Protein AF-A0A970N650-F1 (afdb_monomer_lite)

Structure (mmCIF, N/CA/C/O backbone):
data_AF-A0A970N650-F1
#
_entry.id   AF-A0A970N650-F1
#
loop_
_atom_site.group_PDB
_atom_site.id
_atom_site.type_symbol
_atom_site.label_atom_id
_atom_site.label_alt_id
_atom_site.label_comp_id
_atom_site.label_asym_id
_atom_site.label_entity_id
_atom_site.label_seq_id
_atom_site.pdbx_PDB_ins_code
_atom_site.Cartn_x
_atom_site.Cartn_y
_atom_site.Cartn_z
_atom_site.occupancy
_atom_site.B_iso_or_equiv
_atom_site.auth_seq_id
_atom_site.auth_comp_id
_atom_site.auth_asym_id
_atom_site.auth_atom_id
_atom_site.pdbx_PDB_model_num
ATOM 1 N N . MET A 1 1 ? -55.707 3.084 18.933 1.00 37.06 1 MET A N 1
ATOM 2 C CA . MET A 1 1 ? -54.525 2.793 19.770 1.00 37.06 1 MET A CA 1
ATOM 3 C C . MET A 1 1 ? -53.332 3.483 19.132 1.00 3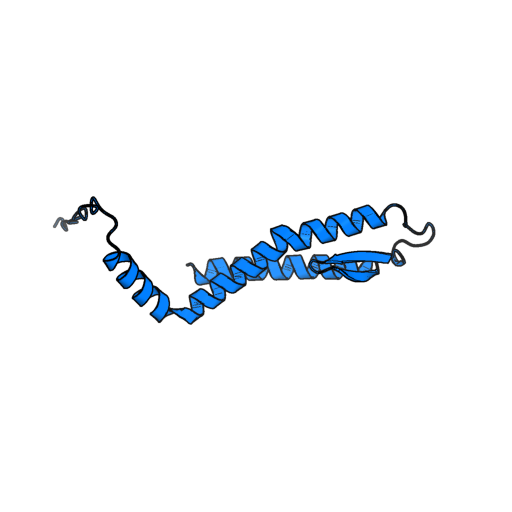7.06 1 MET A C 1
ATOM 5 O O . MET A 1 1 ? -52.736 2.934 18.218 1.00 37.06 1 MET A O 1
ATOM 9 N N . ALA A 1 2 ? -53.082 4.733 19.520 1.00 36.94 2 ALA A N 1
ATOM 10 C CA . ALA A 1 2 ? -51.941 5.507 19.048 1.00 36.94 2 ALA A CA 1
ATOM 11 C C . ALA A 1 2 ? -50.800 5.306 20.051 1.00 36.94 2 ALA A C 1
ATOM 13 O O . ALA A 1 2 ? -50.931 5.667 21.219 1.00 36.94 2 ALA A O 1
ATOM 14 N N . HIS A 1 3 ? -49.723 4.658 19.612 1.00 40.16 3 HIS A N 1
ATOM 15 C CA . HIS A 1 3 ? -48.488 4.571 20.379 1.00 40.16 3 HIS A CA 1
ATOM 16 C C . HIS A 1 3 ? -47.839 5.960 20.351 1.00 40.16 3 HIS A C 1
ATOM 18 O O . HIS A 1 3 ? -47.445 6.441 19.290 1.00 40.16 3 HIS A O 1
ATOM 24 N N . ASN A 1 4 ? -47.777 6.622 21.505 1.00 42.97 4 ASN A N 1
ATOM 25 C CA . ASN A 1 4 ? -47.083 7.894 21.667 1.00 42.97 4 ASN A CA 1
ATOM 26 C C . ASN A 1 4 ? -45.582 7.679 21.427 1.00 42.97 4 ASN A C 1
ATOM 28 O O . ASN A 1 4 ? -44.888 7.133 22.284 1.00 42.97 4 ASN A O 1
ATOM 32 N N . PHE A 1 5 ? -45.077 8.114 20.273 1.00 46.97 5 PHE A N 1
ATOM 33 C CA . PHE A 1 5 ? -43.655 8.384 20.091 1.00 46.97 5 PHE A CA 1
ATOM 34 C C . PHE A 1 5 ? -43.321 9.647 20.881 1.00 46.97 5 PHE A C 1
ATOM 36 O O . PHE A 1 5 ? -43.442 10.764 20.384 1.00 46.97 5 PHE A O 1
ATOM 43 N N . VAL A 1 6 ? -42.930 9.468 22.139 1.00 46.22 6 VAL A N 1
ATOM 44 C CA . VAL A 1 6 ? -42.267 10.519 22.907 1.00 46.22 6 VAL A CA 1
ATOM 45 C C . VAL A 1 6 ? -40.844 10.623 22.358 1.00 46.22 6 VAL A C 1
ATOM 47 O O . VAL A 1 6 ? -39.917 9.992 22.854 1.00 46.22 6 VAL A O 1
ATOM 50 N N . PHE A 1 7 ? -40.686 11.380 21.271 1.00 49.47 7 PHE A N 1
ATOM 51 C CA . PHE A 1 7 ? -39.410 12.012 20.957 1.00 49.47 7 PHE A CA 1
ATOM 52 C C . PHE A 1 7 ? -39.195 13.084 22.028 1.00 49.47 7 PHE A C 1
ATOM 54 O O . PHE A 1 7 ? -39.582 14.238 21.865 1.00 49.47 7 PHE A O 1
ATOM 61 N N . GLU A 1 8 ? -38.640 12.683 23.172 1.00 55.09 8 GLU A N 1
ATOM 62 C CA . GLU A 1 8 ? -37.942 13.625 24.038 1.00 55.09 8 GLU A CA 1
ATOM 63 C C . GLU A 1 8 ? -36.767 14.155 23.211 1.00 55.09 8 GLU A C 1
ATOM 65 O O . GLU A 1 8 ? -35.746 13.487 23.065 1.00 55.09 8 GLU A O 1
ATOM 70 N N . GLU A 1 9 ? -36.937 15.330 22.598 1.00 50.12 9 GLU A N 1
ATOM 71 C CA . GLU A 1 9 ? -35.810 16.118 22.108 1.00 50.12 9 GLU A CA 1
ATOM 72 C C . GLU A 1 9 ? -34.856 16.307 23.291 1.00 50.12 9 GLU A C 1
ATOM 74 O O . GLU A 1 9 ? -35.097 17.122 24.188 1.00 50.12 9 GLU A O 1
ATOM 79 N N . GLU A 1 10 ? -33.790 15.503 23.342 1.00 51.41 10 GLU A N 1
ATOM 80 C CA . GLU A 1 10 ? -32.720 15.691 24.310 1.00 51.41 10 GLU A CA 1
ATOM 81 C C . GLU A 1 10 ? -32.250 17.141 24.180 1.00 51.41 10 GLU A C 1
ATOM 83 O O . GLU A 1 10 ? -31.734 17.546 23.136 1.00 51.41 10 GLU A O 1
ATOM 88 N N . LYS A 1 11 ? -32.447 17.941 25.239 1.00 58.28 11 LYS A N 1
ATOM 89 C CA . LYS A 1 11 ? -31.926 19.309 25.323 1.00 58.28 11 LYS A CA 1
ATOM 90 C C . LYS A 1 11 ? -30.443 19.271 24.977 1.00 58.28 11 LYS A C 1
ATOM 92 O O . LYS A 1 11 ? -29.632 18.853 25.806 1.00 58.28 11 LYS A O 1
ATOM 97 N N . LEU A 1 12 ? -30.102 19.717 23.768 1.00 57.66 12 LEU A N 1
ATOM 98 C CA . LEU A 1 12 ? -28.722 19.802 23.314 1.00 57.66 12 LEU A CA 1
ATOM 99 C C . LEU A 1 12 ? -27.957 20.648 24.340 1.00 57.66 12 LEU A C 1
ATOM 101 O O . LEU A 1 12 ? -28.306 21.813 24.561 1.00 57.66 12 LEU A O 1
ATOM 105 N N . PRO A 1 13 ? -26.970 20.072 25.044 1.00 57.53 13 PRO A N 1
ATOM 106 C CA . PRO A 1 13 ? -26.273 20.790 26.091 1.00 57.53 13 PRO A CA 1
ATOM 107 C C . PRO A 1 13 ? -25.568 21.998 25.471 1.00 57.53 13 PRO A C 1
ATOM 109 O O . PRO A 1 13 ? -24.769 21.866 24.550 1.00 57.53 13 PRO A O 1
ATOM 112 N N . THR A 1 14 ? -25.832 23.186 26.011 1.00 65.06 14 THR A N 1
ATOM 113 C CA . THR A 1 14 ? -25.281 24.471 25.543 1.00 65.06 14 THR A CA 1
ATOM 114 C C . THR A 1 14 ? -23.765 24.610 25.749 1.00 65.06 14 THR A C 1
ATOM 116 O O . THR A 1 14 ? -23.177 25.628 25.391 1.00 65.06 14 THR A O 1
ATOM 119 N N . LYS A 1 15 ? -23.110 23.596 26.331 1.00 67.81 15 LYS A N 1
ATOM 120 C CA . LYS A 1 15 ? -21.663 23.511 26.565 1.00 67.81 15 LYS A CA 1
ATOM 121 C C . LYS A 1 15 ? -21.170 22.098 26.251 1.00 67.81 15 LYS A C 1
ATOM 123 O O . LYS A 1 15 ? -21.871 21.125 26.524 1.00 67.81 15 LYS A O 1
ATOM 128 N N . TYR A 1 16 ? -19.942 21.989 25.740 1.00 62.19 16 TYR A N 1
ATOM 129 C CA . TYR A 1 16 ? -19.273 20.714 25.456 1.00 62.19 16 TYR A CA 1
ATOM 130 C C . TYR A 1 16 ? -19.319 19.770 26.668 1.00 62.19 16 TYR A C 1
ATOM 132 O O . TYR A 1 16 ? -18.657 19.994 27.682 1.00 62.19 16 TYR A O 1
ATOM 140 N N . ASN A 1 17 ? -20.105 18.696 26.564 1.00 72.62 17 ASN A N 1
ATOM 141 C CA . ASN A 1 17 ? -20.263 17.715 27.630 1.00 72.62 17 ASN A CA 1
ATOM 142 C C . ASN A 1 17 ? -19.400 16.475 27.358 1.00 72.62 17 ASN A C 1
ATOM 144 O O . ASN A 1 17 ? -19.842 15.495 26.757 1.00 72.62 17 ASN A O 1
ATOM 148 N N . PHE A 1 18 ? -18.162 16.493 27.851 1.00 78.25 18 PHE A N 1
ATOM 149 C CA . PHE A 1 18 ? -17.214 15.376 27.729 1.00 78.25 18 PHE A CA 1
ATOM 150 C C . PHE A 1 18 ? -17.710 14.052 28.346 1.00 78.25 18 PHE A C 1
ATOM 152 O O . PHE A 1 18 ? -17.195 12.984 28.010 1.00 78.25 18 PHE A O 1
ATOM 159 N N . LYS A 1 19 ? -18.740 14.067 29.211 1.00 77.62 19 LYS A N 1
ATOM 160 C CA . LYS A 1 19 ? -19.332 12.826 29.745 1.00 77.62 19 LYS A CA 1
ATOM 161 C C . LYS A 1 19 ? -20.022 11.993 28.662 1.00 77.62 19 LYS A C 1
ATOM 163 O O . LYS A 1 19 ? -20.038 10.768 28.780 1.00 77.6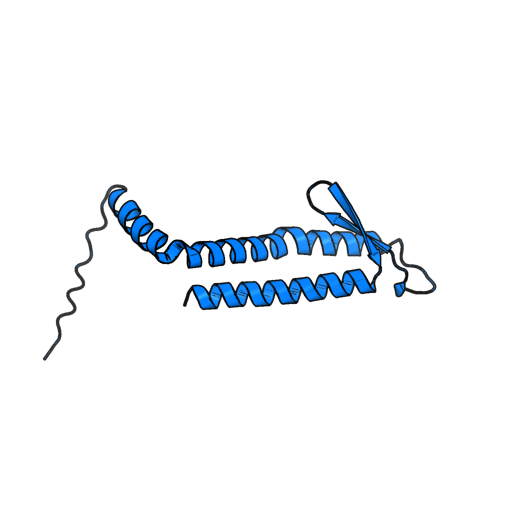2 19 LYS A O 1
ATOM 168 N N . VAL A 1 20 ? -20.561 12.629 27.619 1.00 78.25 20 VAL A N 1
ATOM 169 C CA . VAL A 1 20 ? -21.178 11.934 26.476 1.00 78.25 20 VAL A CA 1
ATOM 170 C C . VAL A 1 20 ? -20.105 11.186 25.684 1.00 78.25 20 VAL A C 1
ATOM 172 O O . VAL A 1 20 ? -20.233 9.985 25.461 1.00 78.25 20 VAL A O 1
ATOM 175 N N . TRP A 1 21 ? -18.978 11.846 25.399 1.00 81.19 21 TRP A N 1
ATOM 176 C CA . TRP A 1 21 ? -17.818 11.238 24.740 1.00 81.19 21 TRP A CA 1
ATOM 177 C C . TRP A 1 21 ? -17.280 10.013 25.479 1.00 81.19 21 TRP A C 1
ATOM 179 O O . TRP A 1 21 ? -16.993 9.000 24.850 1.00 81.19 21 TRP A O 1
ATOM 189 N N . LYS A 1 22 ? -17.213 10.051 26.816 1.00 83.31 22 LYS A N 1
ATOM 190 C CA . LYS A 1 22 ? -16.787 8.890 27.615 1.00 83.31 22 LYS A CA 1
ATOM 191 C C . LYS A 1 22 ? -17.731 7.690 27.467 1.00 83.31 22 LYS A C 1
ATOM 193 O O . LYS A 1 22 ? -17.263 6.553 27.439 1.00 83.31 22 LYS A O 1
ATOM 198 N N . LYS A 1 23 ? -19.049 7.921 27.389 1.00 80.62 23 LYS A N 1
ATOM 199 C CA . LYS A 1 23 ? -20.027 6.845 27.155 1.00 80.62 23 LYS A CA 1
ATOM 200 C C . LYS A 1 23 ? -19.839 6.239 25.766 1.00 80.62 23 LYS A C 1
ATOM 202 O O . LYS A 1 23 ? -19.742 5.021 25.675 1.00 80.62 23 LYS A O 1
ATOM 207 N N . ILE A 1 24 ? -19.708 7.077 24.735 1.00 81.94 24 ILE A N 1
ATOM 208 C CA . ILE A 1 24 ? -19.449 6.641 23.355 1.00 81.94 24 ILE A CA 1
ATOM 209 C C . ILE A 1 24 ? -18.168 5.804 23.306 1.00 81.94 24 ILE A C 1
ATOM 211 O O . ILE A 1 24 ? -18.224 4.643 22.921 1.00 81.94 24 ILE A O 1
ATOM 215 N N . PHE A 1 25 ? -17.053 6.319 23.835 1.00 84.88 25 PHE A N 1
ATOM 216 C CA . PHE A 1 25 ? -15.777 5.599 23.868 1.00 84.88 25 PHE A CA 1
ATOM 217 C C . PHE A 1 25 ? -15.870 4.224 24.530 1.00 84.88 25 PHE A C 1
ATOM 219 O O . PHE A 1 25 ? -15.254 3.281 24.048 1.00 84.88 25 PHE A O 1
ATOM 226 N N . LYS A 1 26 ? -16.639 4.084 25.618 1.00 86.12 26 LYS A N 1
ATOM 227 C CA . LYS A 1 26 ? -16.818 2.794 26.297 1.00 86.12 26 LYS A CA 1
ATOM 228 C C . LYS A 1 26 ? -17.548 1.774 25.414 1.00 86.12 26 LYS A C 1
ATOM 230 O O . LYS A 1 26 ? -17.137 0.619 25.375 1.00 86.12 26 LYS A O 1
ATOM 235 N N . TYR A 1 27 ? -18.602 2.191 24.712 1.00 81.31 27 TYR A N 1
ATOM 236 C CA . TYR A 1 27 ? -19.322 1.330 23.764 1.00 81.31 27 TYR A CA 1
ATOM 237 C C . TYR A 1 27 ? -18.466 0.981 22.546 1.00 81.31 27 TYR A C 1
ATOM 239 O O . TYR A 1 27 ? -18.437 -0.167 22.109 1.00 81.31 27 TYR A O 1
ATOM 247 N N . THR A 1 28 ? -17.723 1.958 22.037 1.00 81.25 28 THR A N 1
ATOM 248 C CA . THR A 1 28 ? -16.810 1.798 20.909 1.00 81.25 28 THR A CA 1
ATOM 249 C C . THR A 1 28 ? -15.674 0.824 21.257 1.00 81.25 28 THR A C 1
ATOM 251 O O . THR A 1 28 ? -15.438 -0.129 20.520 1.00 81.25 28 THR A O 1
ATOM 254 N N . LEU A 1 29 ? -15.047 0.964 22.431 1.00 84.88 29 LEU A N 1
ATOM 255 C CA . LEU A 1 29 ? -14.003 0.051 22.921 1.00 84.88 29 LEU A CA 1
ATOM 256 C C . LEU A 1 29 ? -14.502 -1.371 23.203 1.00 84.88 29 LEU A C 1
ATOM 258 O O . LEU A 1 29 ? -13.720 -2.307 23.087 1.00 84.88 29 LEU A O 1
ATOM 262 N N . ALA A 1 30 ? -15.779 -1.569 23.543 1.00 85.75 30 ALA A N 1
ATOM 263 C CA . ALA A 1 30 ? -16.328 -2.920 23.686 1.00 85.75 30 ALA A CA 1
ATOM 264 C C . ALA A 1 30 ? -16.267 -3.711 22.362 1.00 85.75 30 ALA A C 1
ATOM 266 O O . ALA A 1 30 ? -16.110 -4.927 22.380 1.00 85.75 30 ALA A O 1
ATOM 267 N N . ASN A 1 31 ? -16.306 -3.006 21.227 1.00 86.69 31 ASN A N 1
ATOM 268 C CA . ASN A 1 31 ? -16.224 -3.548 19.871 1.00 86.69 31 ASN A CA 1
ATOM 269 C C . ASN A 1 31 ? -14.890 -3.194 19.185 1.00 86.69 31 ASN A C 1
ATOM 271 O O . ASN A 1 31 ? -14.823 -3.048 17.964 1.00 86.69 31 ASN A O 1
ATOM 275 N N . TRP A 1 32 ? -13.811 -3.058 19.964 1.00 86.94 32 TRP A N 1
ATOM 276 C CA . TRP A 1 32 ? -12.501 -2.634 19.462 1.00 86.94 32 TRP A CA 1
ATOM 277 C C . TRP A 1 32 ? -11.938 -3.441 18.272 1.00 86.94 32 TRP A C 1
ATOM 279 O O . TRP A 1 32 ? -11.250 -2.818 17.460 1.00 86.94 32 TRP A O 1
ATOM 289 N N . PRO A 1 33 ? -12.216 -4.752 18.073 1.00 89.88 33 PRO A N 1
ATOM 290 C CA . PRO A 1 33 ? -11.694 -5.462 16.905 1.00 89.88 33 PRO A CA 1
ATOM 291 C C . PRO A 1 33 ? -12.224 -4.883 15.587 1.00 89.88 33 PRO A C 1
ATOM 293 O O . PRO A 1 33 ? -11.461 -4.716 14.637 1.00 89.88 33 PRO A O 1
ATOM 296 N N . PHE A 1 34 ? -13.502 -4.491 15.542 1.00 88.38 34 PHE A N 1
ATOM 297 C CA . PHE A 1 34 ? -14.099 -3.861 14.363 1.00 88.38 34 PHE A CA 1
ATOM 298 C C . PHE A 1 34 ? -13.490 -2.487 14.078 1.00 88.38 34 PHE A C 1
ATOM 300 O O . PHE A 1 34 ? -13.280 -2.137 12.920 1.00 88.38 34 PHE A O 1
ATOM 307 N N . LEU A 1 35 ? -13.117 -1.735 15.120 1.00 88.38 35 LEU A N 1
ATOM 308 C CA . LEU A 1 35 ? -12.412 -0.462 14.950 1.00 88.38 35 LEU A CA 1
ATOM 309 C C . LEU A 1 35 ? -11.040 -0.638 14.324 1.00 88.38 35 LEU A C 1
ATOM 311 O O . LEU A 1 35 ? -10.654 0.171 13.485 1.00 88.38 35 LEU A O 1
ATOM 315 N N . ILE A 1 36 ? -10.302 -1.675 14.718 1.00 90.69 36 ILE A N 1
ATOM 316 C CA . ILE A 1 36 ? -9.006 -1.969 14.106 1.00 90.69 36 ILE A CA 1
ATOM 317 C C . ILE A 1 36 ? -9.193 -2.323 12.637 1.00 90.69 36 ILE A C 1
ATOM 319 O O . ILE A 1 36 ? -8.499 -1.758 11.797 1.00 90.69 36 ILE A O 1
ATOM 323 N N . ILE A 1 37 ? -10.147 -3.201 12.316 1.00 92.06 37 ILE A N 1
ATOM 324 C CA . ILE A 1 37 ? -10.433 -3.590 10.929 1.00 92.06 37 ILE A CA 1
ATOM 325 C C . ILE A 1 37 ? -10.804 -2.363 10.090 1.00 92.06 37 ILE A C 1
ATOM 327 O O . ILE A 1 37 ? -10.235 -2.172 9.016 1.00 92.06 37 ILE A O 1
ATOM 331 N N . LEU A 1 38 ? -11.694 -1.503 10.590 1.00 90.44 38 LEU A N 1
ATOM 332 C CA . LEU A 1 38 ? -12.091 -0.267 9.914 1.00 90.44 38 LEU A CA 1
ATOM 333 C C . LEU A 1 38 ? -10.911 0.685 9.731 1.00 90.44 38 LEU A C 1
ATOM 335 O O . LEU A 1 38 ? -10.691 1.182 8.632 1.00 90.44 38 LEU A O 1
ATOM 339 N N . THR A 1 39 ? -10.118 0.897 10.781 1.00 91.69 39 THR A N 1
ATOM 340 C CA . THR A 1 39 ? -8.965 1.805 10.743 1.00 91.69 39 THR A CA 1
ATOM 341 C C . THR A 1 39 ? -7.926 1.318 9.740 1.00 91.69 39 THR A C 1
ATOM 343 O O . THR A 1 39 ? -7.488 2.086 8.891 1.00 91.69 39 THR A O 1
ATOM 346 N N . LEU A 1 40 ? -7.556 0.035 9.790 1.00 94.06 40 LEU A N 1
ATOM 347 C CA . LEU A 1 40 ? -6.610 -0.557 8.844 1.00 94.06 40 LEU A CA 1
ATOM 348 C C . LEU A 1 40 ? -7.142 -0.492 7.415 1.00 94.06 40 LEU A C 1
ATOM 350 O O . LEU A 1 40 ? -6.398 -0.142 6.503 1.00 94.06 40 LEU A O 1
ATOM 354 N N . SER A 1 41 ? -8.431 -0.770 7.225 1.00 92.38 41 SER A N 1
ATOM 355 C CA . SER A 1 41 ? -9.050 -0.703 5.904 1.00 92.38 41 SER A CA 1
ATOM 356 C C . SER A 1 41 ? -9.005 0.721 5.345 1.00 92.38 41 SER A C 1
ATOM 358 O O . SER A 1 41 ? -8.529 0.936 4.233 1.00 92.38 41 SER A O 1
ATOM 360 N N . MET A 1 42 ? -9.385 1.714 6.150 1.00 92.06 42 MET A N 1
ATOM 361 C CA . MET A 1 42 ? -9.318 3.125 5.769 1.00 92.06 42 MET A CA 1
ATOM 362 C C . MET A 1 42 ? -7.886 3.595 5.488 1.00 9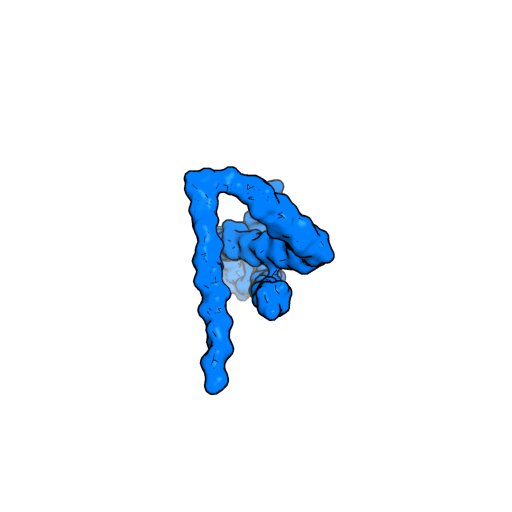2.06 42 MET A C 1
ATOM 364 O O . MET A 1 42 ? -7.663 4.360 4.548 1.00 92.06 42 MET A O 1
ATOM 368 N N . LEU A 1 43 ? -6.903 3.135 6.268 1.00 94.00 43 LEU A N 1
ATOM 369 C CA . LEU A 1 43 ? -5.491 3.441 6.035 1.00 94.00 43 LEU A CA 1
ATOM 370 C C . LEU A 1 43 ? -5.009 2.873 4.700 1.00 94.00 43 LEU A C 1
ATOM 372 O O . LEU A 1 43 ? -4.361 3.587 3.941 1.00 94.00 43 LEU A O 1
ATOM 376 N N . VAL A 1 44 ? -5.359 1.624 4.387 1.00 93.38 44 VAL A N 1
ATOM 377 C CA . VAL A 1 44 ? -4.990 0.978 3.120 1.00 93.38 44 VAL A CA 1
ATOM 378 C C . VAL A 1 44 ? -5.628 1.695 1.930 1.00 93.38 44 VAL A C 1
ATOM 380 O O . VAL A 1 44 ? -4.926 1.992 0.964 1.00 93.38 44 VAL A O 1
ATOM 383 N N . THR A 1 45 ? -6.918 2.044 1.995 1.00 93.12 45 THR A N 1
ATOM 384 C CA . THR A 1 45 ? -7.568 2.817 0.920 1.00 93.12 45 THR A CA 1
ATOM 385 C C . THR A 1 45 ? -6.947 4.198 0.760 1.00 93.12 45 THR A C 1
ATOM 387 O O . THR A 1 45 ? -6.671 4.619 -0.360 1.00 93.12 45 THR A O 1
ATOM 390 N N . THR A 1 46 ? -6.656 4.880 1.871 1.00 93.44 46 THR A N 1
ATOM 391 C CA . THR A 1 46 ? -6.038 6.213 1.844 1.00 93.44 46 THR A CA 1
ATOM 392 C C . THR A 1 46 ? -4.636 6.155 1.248 1.00 93.44 46 THR A C 1
ATOM 394 O O . THR A 1 46 ? -4.304 6.976 0.396 1.00 93.44 46 THR A O 1
ATOM 397 N N . PHE A 1 47 ? -3.826 5.170 1.648 1.00 92.19 47 PHE A N 1
ATOM 398 C CA . PHE A 1 47 ? -2.499 4.935 1.083 1.00 92.19 47 PHE A CA 1
ATOM 399 C C . PHE A 1 47 ? -2.567 4.661 -0.422 1.00 92.19 47 PHE A C 1
ATOM 401 O O . PHE A 1 47 ? -1.789 5.239 -1.187 1.00 92.19 47 PHE A O 1
ATOM 408 N N . TYR A 1 48 ? -3.507 3.813 -0.852 1.00 93.12 48 TYR A N 1
ATOM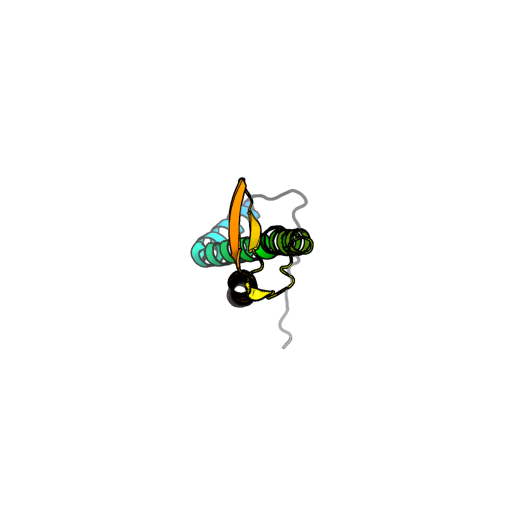 409 C CA . TYR A 1 48 ? -3.692 3.532 -2.269 1.00 93.12 48 TYR A CA 1
ATOM 410 C C . TYR A 1 48 ? -3.997 4.821 -3.048 1.00 93.12 48 TYR A C 1
ATOM 412 O O . TYR A 1 48 ? -3.308 5.137 -4.019 1.00 93.12 48 TYR A O 1
ATOM 420 N N . ASP A 1 49 ? -5.014 5.568 -2.607 1.00 91.75 49 ASP A N 1
ATOM 421 C CA . ASP A 1 49 ? -5.549 6.714 -3.348 1.00 91.75 49 ASP A CA 1
ATOM 422 C C . ASP A 1 49 ? -4.595 7.919 -3.313 1.00 91.75 49 ASP A C 1
ATOM 424 O O . ASP A 1 49 ? -4.430 8.614 -4.314 1.00 91.75 49 ASP A O 1
ATOM 428 N N . SER A 1 50 ? -3.934 8.155 -2.177 1.00 91.12 50 SER A N 1
ATOM 429 C CA . SER A 1 50 ? -3.154 9.381 -1.944 1.00 91.12 50 SER A CA 1
ATOM 430 C C . SER A 1 50 ? -1.681 9.248 -2.309 1.00 91.12 50 SER A C 1
ATOM 432 O O . SER A 1 50 ? -0.992 10.254 -2.459 1.00 91.12 50 SER A O 1
ATOM 434 N N . SER A 1 51 ? -1.155 8.027 -2.390 1.00 91.06 51 SER A N 1
ATOM 435 C CA . SER A 1 51 ? 0.286 7.809 -2.534 1.00 91.06 51 SER A CA 1
ATOM 436 C C . SER A 1 51 ? 0.605 6.803 -3.619 1.00 91.06 51 SER A C 1
ATOM 438 O O . SER A 1 51 ? 1.275 7.145 -4.588 1.00 91.06 51 SER A O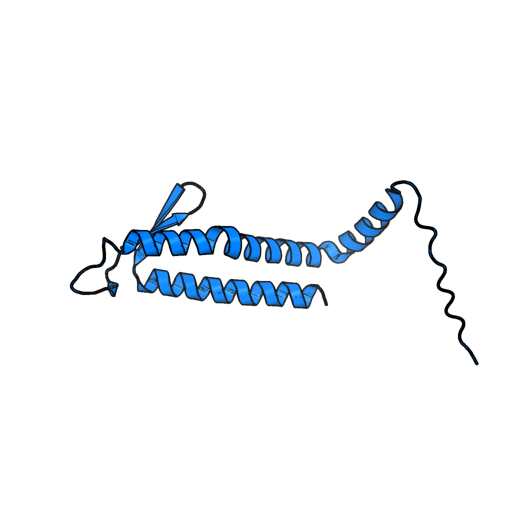 1
ATOM 440 N N . PHE A 1 52 ? 0.104 5.579 -3.494 1.00 91.50 52 PHE A N 1
ATOM 441 C CA . PHE A 1 52 ? 0.450 4.509 -4.420 1.00 91.50 52 PHE A CA 1
ATOM 442 C C . PHE A 1 52 ? 0.074 4.847 -5.869 1.00 91.50 52 PHE A C 1
ATOM 444 O O . PHE A 1 52 ? 0.928 4.790 -6.750 1.00 91.50 52 PHE A O 1
ATOM 451 N N . LEU A 1 53 ? -1.180 5.239 -6.117 1.00 92.81 53 LEU A N 1
ATOM 452 C CA . LEU A 1 53 ? -1.668 5.529 -7.465 1.00 92.81 53 LEU A CA 1
ATOM 453 C C . LEU A 1 53 ? -0.917 6.711 -8.122 1.00 92.81 53 LEU A C 1
ATOM 455 O O . LEU A 1 53 ? -0.438 6.539 -9.246 1.00 92.81 53 LEU A O 1
ATOM 459 N N . PRO A 1 54 ? -0.730 7.872 -7.456 1.00 93.06 54 PRO A N 1
ATOM 460 C CA . PRO A 1 54 ? 0.102 8.952 -7.987 1.00 93.06 54 PRO A CA 1
ATOM 461 C C . PRO A 1 54 ? 1.537 8.528 -8.323 1.00 93.06 54 PRO A C 1
ATOM 463 O O . PRO A 1 54 ? 2.024 8.858 -9.401 1.00 93.06 54 PRO A O 1
ATOM 466 N N . LEU A 1 55 ? 2.203 7.782 -7.435 1.00 92.19 55 LEU A N 1
ATOM 467 C CA . LEU A 1 55 ? 3.598 7.369 -7.624 1.00 92.19 55 LEU A CA 1
ATOM 468 C C . LEU A 1 55 ? 3.751 6.382 -8.779 1.00 92.19 55 LEU A C 1
ATOM 470 O O . LEU A 1 55 ? 4.662 6.509 -9.593 1.00 92.19 55 LEU A O 1
ATOM 474 N N . MET A 1 56 ? 2.827 5.429 -8.889 1.00 92.81 56 MET A N 1
ATOM 475 C CA . MET A 1 56 ? 2.800 4.492 -10.007 1.00 92.81 56 MET A CA 1
ATOM 476 C C . MET A 1 56 ? 2.586 5.226 -11.331 1.00 92.81 56 MET A C 1
ATOM 478 O O . MET A 1 56 ? 3.295 4.951 -12.299 1.00 92.81 56 MET A O 1
ATOM 482 N N . ASN A 1 57 ? 1.653 6.180 -11.379 1.00 92.44 57 ASN A N 1
ATOM 483 C CA . ASN A 1 57 ? 1.396 6.969 -12.583 1.00 92.44 57 ASN A CA 1
ATOM 484 C C . ASN A 1 57 ? 2.603 7.837 -12.965 1.00 92.44 57 ASN A C 1
ATOM 486 O O . ASN A 1 57 ? 2.958 7.899 -14.141 1.00 92.44 57 ASN A O 1
ATOM 490 N N . ALA A 1 58 ? 3.259 8.466 -11.986 1.00 91.75 58 ALA A N 1
ATOM 491 C CA . ALA A 1 58 ? 4.479 9.236 -12.211 1.00 91.75 58 ALA A CA 1
ATOM 492 C C . ALA A 1 58 ? 5.593 8.358 -12.800 1.00 91.75 58 ALA A C 1
ATOM 494 O O . ALA A 1 58 ? 6.145 8.699 -13.843 1.00 91.75 58 ALA A O 1
ATOM 495 N N . ALA A 1 59 ? 5.837 7.181 -12.216 1.00 90.88 59 ALA A N 1
ATOM 496 C CA . ALA A 1 59 ? 6.829 6.228 -12.712 1.00 90.88 59 ALA A CA 1
ATOM 497 C C . ALA A 1 59 ? 6.544 5.776 -14.156 1.00 90.88 59 ALA A C 1
ATOM 499 O O . ALA A 1 59 ? 7.456 5.679 -14.978 1.00 90.88 59 ALA A O 1
ATOM 500 N N . ALA A 1 60 ? 5.273 5.543 -14.503 1.00 90.38 60 ALA A N 1
ATOM 501 C CA . ALA A 1 60 ? 4.895 5.222 -15.878 1.00 90.38 60 ALA A CA 1
ATOM 502 C C . ALA A 1 60 ? 5.215 6.375 -16.839 1.00 90.38 60 ALA A C 1
ATOM 504 O O . ALA A 1 60 ? 5.794 6.133 -17.896 1.00 90.38 60 ALA A O 1
ATOM 505 N N . ILE A 1 61 ? 4.898 7.617 -16.468 1.00 91.50 61 ILE A N 1
ATOM 506 C CA . ILE A 1 61 ? 5.187 8.803 -17.288 1.00 91.50 61 ILE A CA 1
ATOM 507 C C . ILE A 1 61 ? 6.700 8.989 -17.468 1.00 91.50 61 ILE A C 1
ATOM 509 O O . ILE A 1 61 ? 7.163 9.192 -18.590 1.00 91.50 61 ILE A O 1
ATOM 513 N N . GLU A 1 62 ? 7.479 8.856 -16.395 1.00 91.06 62 GLU A N 1
ATOM 514 C CA . GLU A 1 62 ? 8.945 8.962 -16.417 1.00 91.06 62 GLU A CA 1
ATOM 515 C C . GLU A 1 62 ? 9.613 7.863 -17.255 1.00 91.06 62 GLU A C 1
ATOM 517 O O . GLU A 1 62 ? 10.715 8.050 -17.769 1.00 91.06 62 GLU A O 1
ATOM 522 N N . SER A 1 63 ? 8.940 6.725 -17.443 1.00 88.94 63 SER A N 1
ATOM 523 C CA . SER A 1 63 ? 9.442 5.622 -18.264 1.00 88.94 63 SER A CA 1
ATOM 524 C C . SER A 1 63 ? 9.217 5.806 -19.773 1.00 88.94 63 SER A C 1
ATOM 526 O O . SER A 1 63 ? 9.902 5.159 -20.565 1.00 88.94 63 SER A O 1
ATOM 528 N N . ILE A 1 64 ? 8.324 6.715 -20.199 1.00 87.44 64 ILE A N 1
ATOM 529 C CA . ILE A 1 64 ? 7.981 6.940 -21.620 1.00 87.44 64 ILE A CA 1
ATOM 530 C C . ILE A 1 64 ? 9.207 7.261 -22.499 1.00 87.44 64 ILE A C 1
ATOM 532 O O . ILE A 1 64 ? 9.325 6.679 -23.579 1.00 87.44 64 ILE A O 1
ATOM 536 N N . PRO A 1 65 ? 10.152 8.130 -22.087 1.00 86.69 65 PRO A N 1
ATOM 537 C CA . PRO A 1 65 ? 11.341 8.425 -22.890 1.00 86.69 65 PRO A CA 1
ATOM 538 C C . PRO A 1 65 ? 12.270 7.218 -23.089 1.00 86.69 65 PRO A C 1
ATOM 540 O O . PRO A 1 65 ? 13.068 7.211 -24.021 1.00 86.69 65 PRO A O 1
ATOM 543 N N . ASN A 1 66 ? 12.164 6.200 -22.229 1.00 85.56 66 ASN A N 1
ATOM 544 C CA . ASN A 1 66 ? 13.036 5.026 -22.207 1.00 85.56 66 ASN A CA 1
ATOM 545 C C . ASN A 1 66 ? 12.401 3.795 -22.879 1.00 85.56 66 ASN A C 1
ATOM 547 O O . ASN A 1 66 ? 12.873 2.673 -22.681 1.00 85.56 66 ASN A O 1
ATOM 551 N N . ILE A 1 67 ? 11.328 3.976 -23.659 1.00 84.69 67 ILE A N 1
ATOM 552 C CA . ILE A 1 67 ? 10.651 2.876 -24.355 1.00 84.69 67 ILE A CA 1
ATOM 553 C C . ILE A 1 67 ? 11.598 2.233 -25.382 1.00 84.69 67 ILE A C 1
ATOM 555 O O . ILE A 1 67 ? 12.018 2.900 -26.331 1.00 84.69 67 ILE A O 1
ATOM 559 N N . PRO A 1 68 ? 11.917 0.928 -25.246 1.00 82.88 68 PRO A N 1
ATOM 560 C CA . PRO A 1 68 ? 12.732 0.230 -26.229 1.00 82.88 68 PRO A CA 1
ATOM 561 C C . PRO A 1 68 ? 11.975 0.112 -27.553 1.00 82.88 68 PRO A C 1
ATOM 563 O O . PRO A 1 68 ? 10.840 -0.361 -27.586 1.00 82.88 68 PRO A O 1
ATOM 566 N N . SER A 1 69 ? 12.630 0.446 -28.662 1.00 77.81 69 SER A N 1
ATOM 567 C CA . SER A 1 69 ? 12.065 0.366 -30.018 1.00 77.81 69 SER A CA 1
ATOM 568 C C . SER A 1 69 ? 11.717 -1.059 -30.467 1.00 77.81 69 SER A C 1
ATOM 570 O O . SER A 1 69 ? 10.871 -1.235 -31.337 1.00 77.81 69 SER A O 1
ATOM 572 N N . ASN A 1 70 ? 12.341 -2.077 -29.866 1.00 81.81 70 ASN A N 1
ATOM 573 C CA . ASN A 1 70 ? 12.164 -3.474 -30.273 1.00 81.81 70 ASN A CA 1
ATOM 574 C C . ASN A 1 70 ? 11.034 -4.193 -29.527 1.00 81.81 70 ASN A C 1
ATOM 576 O O . ASN A 1 70 ? 10.323 -4.998 -30.122 1.00 81.81 70 ASN A O 1
ATOM 580 N N . ASN A 1 71 ? 10.902 -3.975 -28.215 1.00 81.25 71 ASN A N 1
ATOM 581 C CA . ASN A 1 71 ? 9.918 -4.682 -27.401 1.00 81.25 71 ASN A CA 1
ATOM 582 C C . ASN A 1 71 ? 9.598 -3.913 -26.114 1.00 81.25 71 ASN A C 1
ATOM 584 O O . ASN A 1 71 ? 10.466 -3.720 -25.261 1.00 81.25 71 ASN A O 1
ATOM 588 N N . ILE A 1 72 ? 8.325 -3.554 -25.951 1.00 80.88 72 ILE A N 1
ATOM 589 C CA . ILE A 1 72 ? 7.791 -2.849 -24.777 1.00 80.88 72 ILE A CA 1
ATOM 590 C C . ILE A 1 72 ? 7.891 -3.714 -23.509 1.00 80.88 72 ILE A C 1
ATOM 592 O O . ILE A 1 72 ? 8.009 -3.184 -22.410 1.00 80.88 72 ILE A O 1
ATOM 596 N N . ALA A 1 73 ? 7.929 -5.044 -23.636 1.00 81.25 73 ALA A N 1
ATOM 597 C CA . ALA A 1 73 ? 8.070 -5.950 -22.494 1.00 81.25 73 ALA A CA 1
ATOM 598 C C . ALA A 1 73 ? 9.361 -5.730 -21.683 1.00 81.25 73 ALA A C 1
ATOM 600 O O . ALA A 1 73 ? 9.378 -5.997 -20.481 1.00 81.25 73 ALA A O 1
ATOM 601 N N . ASN A 1 74 ? 10.418 -5.230 -22.332 1.00 80.56 74 ASN A N 1
ATOM 602 C CA . ASN A 1 74 ? 11.712 -4.947 -21.707 1.00 80.56 74 ASN A CA 1
ATOM 603 C C . ASN A 1 74 ? 11.807 -3.521 -21.149 1.00 80.56 74 ASN A C 1
ATOM 605 O O . ASN A 1 74 ? 12.883 -3.108 -20.720 1.00 80.56 74 ASN A O 1
ATOM 609 N N . LEU A 1 75 ? 10.713 -2.753 -21.177 1.00 86.56 75 LEU A N 1
ATOM 610 C CA . LEU A 1 75 ? 10.663 -1.449 -20.535 1.00 86.56 75 LEU A CA 1
ATOM 611 C C . LEU A 1 75 ? 10.891 -1.619 -19.031 1.00 86.56 75 LEU A C 1
ATOM 613 O O . LEU A 1 75 ? 10.141 -2.331 -18.356 1.00 86.56 75 LEU A O 1
ATOM 617 N N . ILE A 1 76 ? 11.921 -0.941 -18.533 1.00 86.75 76 ILE A N 1
ATOM 618 C CA . ILE A 1 76 ? 12.229 -0.856 -17.111 1.00 86.75 76 ILE A CA 1
ATOM 619 C C . ILE A 1 76 ? 11.550 0.398 -16.576 1.00 86.75 76 ILE A C 1
ATOM 621 O O . ILE A 1 76 ? 11.863 1.512 -16.994 1.00 86.75 76 ILE A O 1
ATOM 625 N N . ILE A 1 77 ? 10.626 0.199 -15.646 1.00 88.00 77 ILE A N 1
ATOM 626 C CA . ILE A 1 77 ? 9.930 1.266 -14.939 1.00 88.00 77 ILE A CA 1
ATOM 627 C C . ILE A 1 77 ? 10.553 1.356 -13.549 1.00 88.00 77 ILE A C 1
ATOM 629 O O . ILE A 1 77 ? 10.547 0.385 -12.788 1.00 88.00 77 ILE A O 1
ATOM 633 N N . GLU A 1 78 ? 11.131 2.512 -13.235 1.00 87.75 78 GLU A N 1
ATOM 634 C CA . GLU A 1 78 ? 11.683 2.800 -11.915 1.00 87.75 78 GLU A CA 1
ATOM 635 C C . GLU A 1 78 ? 10.599 3.455 -11.064 1.00 87.75 78 GLU A C 1
ATOM 637 O O . GLU A 1 78 ? 10.138 4.556 -11.353 1.00 87.75 78 GLU A O 1
ATOM 642 N N . VAL A 1 79 ? 10.143 2.738 -10.041 1.00 84.69 79 VAL A N 1
ATOM 643 C CA . VAL A 1 79 ? 9.116 3.217 -9.121 1.00 84.69 79 VAL A CA 1
ATOM 644 C C . VAL A 1 79 ? 9.801 3.714 -7.859 1.00 84.69 79 VAL A C 1
ATOM 646 O O . VAL A 1 79 ? 10.458 2.948 -7.152 1.00 84.69 79 VAL A O 1
ATOM 649 N N . ASN A 1 80 ? 9.610 4.997 -7.563 1.00 84.31 80 ASN A N 1
ATOM 650 C CA . ASN A 1 80 ? 10.109 5.640 -6.355 1.00 84.31 80 ASN A CA 1
ATOM 651 C C . ASN A 1 80 ? 8.983 5.706 -5.318 1.00 84.31 80 ASN A C 1
ATOM 653 O O . ASN A 1 80 ? 8.021 6.453 -5.483 1.00 84.31 80 ASN A O 1
ATOM 657 N N . LEU A 1 81 ? 9.078 4.908 -4.255 1.00 78.88 81 LEU A N 1
ATOM 658 C CA . LEU A 1 81 ? 8.143 4.956 -3.132 1.00 78.88 81 LEU A CA 1
ATOM 659 C C . LEU A 1 81 ? 8.540 6.015 -2.099 1.00 78.88 81 LEU A C 1
ATOM 661 O O . LEU A 1 81 ? 9.654 6.544 -2.076 1.00 78.88 81 LEU A O 1
ATOM 665 N N . ILE A 1 82 ? 7.602 6.282 -1.188 1.00 73.94 82 ILE A N 1
ATOM 666 C CA . ILE A 1 82 ? 7.837 7.071 0.025 1.00 73.94 82 ILE A CA 1
ATOM 667 C C . ILE A 1 82 ? 9.019 6.457 0.799 1.00 73.94 82 ILE A C 1
ATOM 669 O O . ILE A 1 82 ? 9.154 5.237 0.855 1.00 73.94 82 ILE A O 1
ATOM 673 N N . PHE A 1 83 ? 9.858 7.308 1.403 1.00 71.44 83 PHE A N 1
ATOM 674 C CA . PHE A 1 83 ? 11.114 6.954 2.092 1.00 71.44 83 PHE A CA 1
ATOM 675 C C . PHE A 1 83 ? 12.299 6.585 1.188 1.00 71.44 83 PHE A C 1
ATOM 677 O O . PHE A 1 83 ? 13.219 5.907 1.636 1.00 71.44 83 PHE A O 1
ATOM 684 N N . ASN A 1 84 ? 12.328 7.086 -0.053 1.00 73.62 84 ASN A N 1
ATOM 685 C CA . ASN A 1 84 ? 13.478 6.936 -0.958 1.00 73.62 84 ASN A CA 1
ATOM 686 C C . ASN A 1 84 ? 13.787 5.467 -1.310 1.00 73.62 84 ASN A C 1
ATOM 688 O O . ASN A 1 84 ? 14.928 5.105 -1.598 1.00 73.62 84 ASN A O 1
ATOM 692 N N . ILE A 1 85 ? 12.758 4.618 -1.260 1.00 81.12 85 ILE A N 1
ATOM 693 C CA . ILE A 1 85 ? 12.826 3.224 -1.686 1.00 81.12 85 ILE A CA 1
ATOM 694 C C . ILE A 1 85 ? 12.533 3.208 -3.183 1.00 81.12 85 ILE A C 1
ATOM 696 O O . ILE A 1 85 ? 11.385 3.394 -3.587 1.00 81.12 85 ILE A O 1
ATOM 700 N N . SER A 1 86 ? 13.561 2.998 -4.000 1.00 84.12 86 SER A N 1
ATOM 701 C CA . SER A 1 86 ? 13.408 2.814 -5.441 1.00 84.12 86 SER A CA 1
ATOM 702 C C . SER A 1 86 ? 13.490 1.335 -5.800 1.00 84.12 86 SER A C 1
ATOM 704 O O . SER A 1 86 ? 14.317 0.583 -5.277 1.00 84.12 86 SER A O 1
ATOM 706 N N . PHE A 1 87 ? 12.608 0.892 -6.689 1.00 87.00 87 PHE A N 1
ATOM 707 C CA . PHE A 1 87 ? 12.666 -0.454 -7.240 1.00 87.00 87 PHE A CA 1
ATOM 708 C C . PHE A 1 87 ? 12.371 -0.431 -8.736 1.00 87.00 87 PHE A C 1
ATOM 710 O O . PHE A 1 87 ? 11.602 0.388 -9.235 1.00 87.00 87 PHE A O 1
ATOM 717 N N . LYS A 1 88 ? 13.021 -1.339 -9.464 1.00 89.06 88 LYS A N 1
ATOM 718 C CA . LYS A 1 88 ? 12.913 -1.450 -10.919 1.00 89.06 88 LYS A CA 1
ATOM 719 C C . LYS A 1 88 ? 12.054 -2.652 -11.260 1.00 89.06 88 LYS A C 1
ATOM 721 O O . LYS A 1 88 ? 12.347 -3.7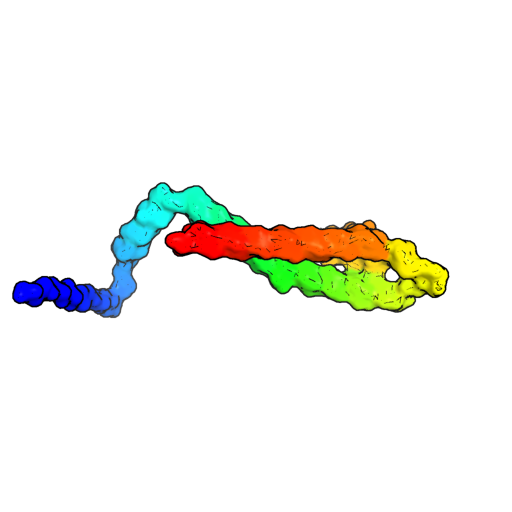60 -10.816 1.00 89.06 88 LYS A O 1
ATOM 726 N N . VAL A 1 89 ? 11.004 -2.424 -12.036 1.00 90.12 89 VAL A N 1
ATOM 727 C CA . VAL A 1 89 ? 10.084 -3.466 -12.501 1.00 90.12 89 VAL A CA 1
ATOM 728 C C . VAL A 1 89 ? 9.987 -3.453 -14.012 1.00 90.12 89 VAL A C 1
ATOM 730 O O . VAL A 1 89 ? 10.022 -2.400 -14.646 1.00 90.12 89 VAL A O 1
ATOM 733 N N . ASN A 1 90 ? 9.826 -4.638 -14.590 1.00 91.06 90 ASN A N 1
ATOM 734 C CA . ASN A 1 90 ? 9.504 -4.761 -16.008 1.00 91.06 90 ASN A CA 1
ATOM 735 C C . ASN A 1 90 ? 8.033 -4.399 -16.254 1.00 91.06 90 ASN A C 1
ATOM 737 O O . ASN A 1 90 ? 7.205 -4.485 -15.343 1.00 91.06 90 ASN A O 1
ATOM 741 N N . PHE A 1 91 ? 7.674 -4.099 -17.503 1.00 89.00 91 PHE A N 1
ATOM 742 C CA . PHE A 1 91 ? 6.307 -3.730 -17.893 1.00 89.00 91 PHE A CA 1
ATOM 743 C C . PHE A 1 91 ? 5.218 -4.686 -17.362 1.00 89.00 91 PHE A C 1
ATOM 745 O O . PHE A 1 91 ? 4.226 -4.247 -16.783 1.00 89.00 91 PHE A O 1
ATOM 752 N N . TYR A 1 92 ? 5.415 -6.005 -17.485 1.00 90.38 92 TYR A N 1
ATOM 753 C CA . TYR A 1 92 ? 4.445 -6.991 -16.986 1.00 90.38 92 TYR A CA 1
ATOM 754 C C . TYR A 1 92 ? 4.321 -7.001 -15.462 1.00 90.38 92 TYR A C 1
ATOM 756 O O . TYR A 1 92 ? 3.223 -7.152 -14.932 1.00 90.38 92 TYR A O 1
ATOM 764 N N . GLN A 1 93 ? 5.440 -6.836 -14.755 1.00 91.25 93 GLN A N 1
ATOM 765 C CA . GLN A 1 93 ? 5.441 -6.775 -13.295 1.00 91.25 93 GLN A CA 1
ATOM 766 C C . GLN A 1 93 ? 4.738 -5.509 -12.813 1.00 91.25 93 GLN A C 1
ATOM 768 O O . GLN A 1 93 ? 3.939 -5.577 -11.886 1.00 91.25 93 GLN A O 1
ATOM 773 N N . TYR A 1 94 ? 4.980 -4.381 -13.483 1.00 92.12 94 TYR A N 1
ATOM 774 C CA . TYR A 1 94 ? 4.286 -3.127 -13.222 1.00 92.12 94 TYR A CA 1
ATOM 775 C C . TYR A 1 94 ? 2.769 -3.274 -13.417 1.00 92.12 94 TYR A C 1
ATOM 777 O O . TYR A 1 94 ? 2.000 -2.948 -12.514 1.00 92.12 94 TYR A O 1
ATOM 785 N N . ALA A 1 95 ? 2.332 -3.833 -14.551 1.00 91.31 95 ALA A N 1
ATOM 786 C CA . ALA A 1 95 ? 0.913 -4.041 -14.841 1.00 91.31 95 ALA A CA 1
ATOM 787 C C . ALA A 1 95 ? 0.241 -4.980 -13.823 1.00 91.31 95 ALA A C 1
ATOM 789 O O . ALA A 1 95 ? -0.855 -4.693 -13.338 1.00 91.31 95 ALA A O 1
ATOM 790 N N . LEU A 1 96 ? 0.912 -6.076 -13.456 1.00 93.31 96 LEU A N 1
ATOM 791 C CA . LEU A 1 96 ? 0.419 -7.016 -12.452 1.00 93.31 96 LEU A CA 1
ATOM 792 C C . LEU A 1 96 ? 0.322 -6.366 -11.068 1.00 93.31 96 LEU A C 1
ATOM 794 O O . LEU A 1 96 ? -0.677 -6.546 -10.378 1.00 93.31 96 LEU A O 1
ATOM 798 N N . LEU A 1 97 ? 1.322 -5.579 -10.672 1.00 92.06 97 LEU A N 1
ATOM 799 C CA . LEU A 1 97 ? 1.339 -4.869 -9.396 1.00 92.06 97 LEU A CA 1
ATOM 800 C C . LEU A 1 97 ? 0.203 -3.838 -9.320 1.00 92.06 97 LEU A C 1
ATOM 802 O O . LEU A 1 97 ? -0.487 -3.754 -8.304 1.00 92.06 97 LEU A O 1
ATOM 806 N N . PHE A 1 98 ? -0.056 -3.122 -10.416 1.00 90.94 98 PHE A N 1
ATOM 807 C CA . PHE A 1 98 ? -1.176 -2.189 -10.522 1.00 90.94 98 PHE A CA 1
ATOM 808 C C . PHE A 1 98 ? -2.532 -2.905 -10.421 1.00 90.94 98 PHE A C 1
ATOM 810 O O . PHE A 1 98 ? -3.399 -2.497 -9.649 1.00 90.94 98 PHE A O 1
ATOM 817 N N . PHE A 1 99 ? -2.701 -4.020 -11.139 1.00 94.00 99 PHE A N 1
ATOM 818 C CA . PHE A 1 99 ? -3.920 -4.830 -11.085 1.00 94.00 99 PHE A CA 1
ATOM 819 C C . PHE A 1 99 ? -4.185 -5.389 -9.681 1.00 94.00 99 PHE A C 1
ATOM 821 O O . PHE A 1 99 ? -5.289 -5.255 -9.152 1.00 94.00 99 PHE A O 1
ATOM 828 N N . MET A 1 100 ? -3.165 -5.965 -9.041 1.00 94.50 100 MET A N 1
ATOM 829 C CA . MET A 1 100 ? -3.276 -6.497 -7.681 1.00 94.50 100 MET A CA 1
ATOM 830 C C . MET A 1 100 ? -3.665 -5.413 -6.676 1.00 94.50 100 MET A C 1
ATOM 832 O O . MET A 1 100 ? -4.499 -5.651 -5.804 1.00 94.50 100 MET A O 1
ATOM 836 N N . ALA A 1 101 ? -3.115 -4.208 -6.818 1.00 92.12 101 ALA A N 1
ATOM 837 C CA . ALA A 1 101 ? -3.450 -3.095 -5.945 1.00 92.12 101 ALA A CA 1
ATOM 838 C C . ALA A 1 101 ? -4.914 -2.638 -6.108 1.00 92.12 101 ALA A C 1
ATOM 840 O O . ALA A 1 101 ? -5.570 -2.346 -5.107 1.00 92.12 101 ALA A O 1
ATOM 841 N N . ILE A 1 102 ? -5.461 -2.648 -7.333 1.00 93.75 102 ILE A N 1
ATOM 842 C CA . ILE A 1 102 ? -6.892 -2.382 -7.581 1.00 93.75 102 ILE A CA 1
ATOM 843 C C . ILE A 1 102 ? -7.767 -3.419 -6.866 1.00 93.75 102 ILE A C 1
ATOM 845 O O . ILE A 1 102 ? -8.746 -3.056 -6.211 1.00 93.75 102 ILE A O 1
ATOM 849 N N . VAL A 1 103 ? -7.412 -4.703 -6.967 1.00 95.69 103 VAL A N 1
ATOM 850 C CA . VAL A 1 103 ? -8.152 -5.793 -6.312 1.00 95.69 103 VAL A CA 1
ATOM 851 C C . VAL A 1 103 ? -8.114 -5.640 -4.792 1.00 95.69 103 VAL A C 1
ATOM 853 O O . VAL A 1 103 ? -9.160 -5.720 -4.148 1.00 95.69 103 VAL A O 1
ATOM 856 N N . ILE A 1 104 ? -6.939 -5.359 -4.218 1.00 93.81 104 ILE A N 1
ATOM 857 C CA . ILE A 1 104 ? -6.790 -5.104 -2.780 1.00 93.81 104 ILE A CA 1
ATOM 858 C C . ILE A 1 104 ? -7.701 -3.952 -2.358 1.00 93.81 104 ILE A C 1
ATOM 860 O O . ILE A 1 104 ? -8.504 -4.126 -1.446 1.00 93.81 104 ILE A O 1
ATOM 864 N N . ARG A 1 105 ? -7.660 -2.815 -3.065 1.00 92.50 105 ARG A N 1
ATOM 865 C CA . ARG A 1 105 ? -8.530 -1.668 -2.775 1.00 92.50 105 ARG A CA 1
ATOM 866 C C . ARG A 1 105 ? -10.010 -2.040 -2.802 1.00 92.50 105 ARG A C 1
ATOM 868 O O . ARG A 1 105 ? -10.744 -1.641 -1.902 1.00 92.50 105 ARG A O 1
ATOM 875 N N . ALA A 1 106 ? -10.453 -2.796 -3.804 1.00 94.00 106 ALA A N 1
ATOM 876 C CA . ALA A 1 106 ? -11.847 -3.221 -3.909 1.00 94.00 106 ALA A CA 1
ATOM 877 C C . ALA A 1 106 ? -12.277 -4.072 -2.701 1.00 94.00 106 ALA A C 1
ATOM 879 O O . ALA A 1 106 ? -13.330 -3.819 -2.112 1.00 94.00 106 ALA A O 1
ATOM 880 N N . ILE A 1 107 ? -11.436 -5.024 -2.283 1.00 95.00 107 ILE A N 1
ATOM 881 C CA . ILE A 1 107 ? -11.672 -5.852 -1.092 1.00 95.00 107 ILE A CA 1
ATOM 882 C C . ILE A 1 107 ? -11.721 -4.981 0.166 1.00 95.00 107 ILE A C 1
ATOM 884 O O . ILE A 1 107 ? -12.608 -5.143 1.000 1.00 95.00 107 ILE A O 1
ATOM 888 N N . THR A 1 108 ? -10.803 -4.027 0.306 1.00 92.19 108 THR A N 1
ATOM 889 C CA . THR A 1 108 ? -10.750 -3.140 1.470 1.00 92.19 108 THR A CA 1
ATOM 890 C C . THR A 1 108 ? -11.993 -2.255 1.590 1.00 92.19 108 THR A C 1
ATOM 892 O O . THR A 1 108 ? -12.544 -2.095 2.682 1.00 92.19 108 THR A O 1
ATOM 895 N N . ILE A 1 109 ? -12.482 -1.722 0.469 1.00 91.19 109 ILE A N 1
ATOM 896 C CA . ILE A 1 109 ? -13.735 -0.959 0.427 1.00 91.19 109 ILE A CA 1
ATOM 897 C C . ILE A 1 109 ? -14.908 -1.857 0.834 1.00 91.19 109 ILE A C 1
ATOM 899 O O . ILE A 1 109 ? -15.712 -1.467 1.680 1.00 91.19 109 ILE A O 1
ATOM 903 N N . PHE A 1 110 ? -14.977 -3.080 0.302 1.00 93.06 110 PHE A N 1
ATOM 904 C CA . PHE A 1 110 ? -16.011 -4.047 0.669 1.00 93.06 110 PHE A CA 1
ATOM 905 C C . PHE A 1 110 ? -16.010 -4.367 2.171 1.00 93.06 110 PHE A C 1
ATOM 907 O O . PHE A 1 110 ? -17.059 -4.296 2.805 1.00 93.06 110 PHE A O 1
ATOM 914 N N . ILE A 1 111 ? -14.843 -4.648 2.762 1.00 91.81 111 ILE A N 1
ATOM 915 C CA . ILE A 1 111 ? -14.703 -4.910 4.206 1.00 91.81 111 ILE A CA 1
ATOM 916 C C . ILE A 1 111 ? -15.189 -3.712 5.025 1.00 91.81 111 ILE A C 1
ATOM 918 O O . ILE A 1 111 ? -15.887 -3.889 6.024 1.00 91.81 111 ILE A O 1
ATOM 922 N N . THR A 1 112 ? -14.857 -2.496 4.589 1.00 90.50 112 THR A N 1
ATOM 923 C CA . THR A 1 112 ? -15.277 -1.263 5.267 1.00 90.50 112 THR A CA 1
ATOM 924 C C . THR A 1 112 ? -16.800 -1.141 5.272 1.00 90.50 112 THR A C 1
ATOM 926 O O . THR A 1 112 ? -17.393 -0.939 6.331 1.00 90.50 112 THR A O 1
ATOM 929 N N . PHE A 1 113 ? -17.450 -1.339 4.120 1.00 88.06 113 PHE A N 1
ATOM 930 C CA . PHE A 1 113 ? -18.912 -1.314 4.017 1.00 88.06 113 PHE A CA 1
ATOM 931 C C . PHE A 1 113 ? -19.581 -2.436 4.813 1.00 88.06 113 PHE A C 1
ATOM 933 O O . PHE A 1 113 ? -20.572 -2.185 5.490 1.00 88.06 113 PHE A O 1
ATOM 940 N N . TYR A 1 114 ? -19.041 -3.654 4.764 1.00 89.88 114 TYR A N 1
ATOM 941 C CA . TYR A 1 114 ? -19.580 -4.793 5.506 1.00 89.88 114 TYR A CA 1
ATOM 942 C C . TYR A 1 114 ? -19.481 -4.601 7.022 1.00 89.88 114 TYR A C 1
ATOM 944 O O . TYR A 1 114 ? -20.377 -4.994 7.748 1.00 89.88 114 TYR A O 1
ATOM 952 N N . THR A 1 115 ? -18.401 -3.986 7.507 1.00 87.06 115 THR A N 1
ATOM 953 C CA . THR A 1 115 ? -18.192 -3.770 8.949 1.00 87.06 115 THR A CA 1
ATOM 954 C C . THR A 1 115 ? -19.002 -2.587 9.491 1.00 87.06 115 THR A C 1
ATOM 956 O O . THR A 1 115 ? -19.197 -2.474 10.699 1.00 87.06 115 THR A O 1
ATOM 959 N N . THR A 1 116 ? -19.436 -1.678 8.615 1.00 83.06 116 THR A N 1
ATOM 960 C CA . THR A 1 116 ? -20.193 -0.476 9.001 1.00 83.06 116 THR A CA 1
ATOM 961 C C . THR A 1 116 ? -21.710 -0.704 9.003 1.00 83.06 116 THR A C 1
ATOM 963 O O . THR A 1 116 ? -22.412 0.009 9.719 1.00 83.06 116 THR A O 1
ATOM 966 N N . ASN A 1 117 ? -22.208 -1.661 8.211 1.00 71.81 117 ASN A N 1
ATOM 967 C CA . ASN A 1 117 ? -23.625 -2.044 8.138 1.00 71.81 117 ASN A CA 1
ATOM 968 C C . ASN A 1 117 ? -23.962 -3.164 9.127 1.00 71.81 117 ASN A C 1
ATOM 970 O O . ASN A 1 117 ? -25.108 -3.158 9.626 1.00 71.81 117 ASN A O 1
#

pLDDT: mean 82.76, std 13.95, range [36.94, 95.69]

Foldseek 3Di:
DDDDPPPPVPPPPPDDDCVVVVVVVVVCVVVVVLVVLLVVLVVLLCCVVPFVVVQLVVQVVVQVVVQDPPDQQQRWGWGQHPPRDIDTDGPVRSVVVVVVSVVSNVVSVVSNVVSVD

Sequence (117 aa):
MAHNFVFEEEKLPTKYNFKVWKKIFKYTLANWPFLIILTLSMLVTTFYDSSFLPLMNAAAIESIPNIPSNNIANLIIEVNLIFNISFKVNFYQYALLFFMAIVIRAITIFITFYTTN

Radius of gyration: 24.22 Å; chains: 1; bounding box: 68×32×60 Å

Secondary structure (DSSP, 8-state):
-------------SS--HHHHHHHHHHHHHTHHHHHHHHHHHHHHHHIIIIIHHHHHHHHHHHGGG--SS-GGGPEEEEEETTTEEEEEEHHHHHHHHHHHHHHHHHHHHHHHHHH-